Protein AF-A0A2W6BK24-F1 (afdb_monomer_lite)

Secondary structure (DSSP, 8-state):
---------HHHHHHHHHHHHHTTS-HHHHHHHHHHHHHHHHHHHHHHHHHHHHHHH-HHHHHHHHHH-GGGTT--TT--

Radius of gyration: 20.1 Å; chains: 1; bounding box: 47×24×46 Å

Sequence (80 aa):
MTSTSIKVPHQLRDRIALLAEAEHVPMSIVLDRAIRELEDRARVDEMWHALGSYRRRDPEGYREYIAGGPAAADDWPEYQ

Foldseek 3Di:
DDDDDDDDPPVVVVVLVVVCVVVVHDSVVVVVVVVVVVVVVVVVVVVVVVLVVCCVVPVPVNVVVVVVDPVVVVPPVPDD

Structure (mmCIF, N/CA/C/O backbone):
data_AF-A0A2W6BK24-F1
#
_entry.id   AF-A0A2W6BK24-F1
#
loop_
_atom_site.group_PDB
_atom_site.id
_atom_site.type_symbol
_atom_site.label_atom_id
_atom_site.label_alt_id
_atom_site.label_comp_id
_atom_site.label_asym_id
_atom_site.label_entity_id
_atom_site.label_seq_id
_atom_site.pdbx_PDB_ins_code
_atom_site.Cartn_x
_atom_site.Cartn_y
_atom_site.Cartn_z
_atom_site.occupancy
_atom_site.B_iso_or_equiv
_atom_site.auth_seq_id
_atom_site.auth_comp_id
_atom_site.auth_asym_id
_atom_site.auth_atom_id
_atom_site.pdbx_PDB_model_num
ATOM 1 N N . MET A 1 1 ? -1.269 18.928 11.087 1.00 54.66 1 MET A N 1
ATOM 2 C CA . MET A 1 1 ? -1.751 17.716 10.394 1.00 54.66 1 MET A CA 1
ATOM 3 C C . MET A 1 1 ? -3.089 18.041 9.760 1.00 54.66 1 MET A C 1
ATOM 5 O O . MET A 1 1 ? -4.029 18.344 10.485 1.00 54.66 1 MET A O 1
ATOM 9 N N . THR A 1 2 ? -3.156 18.077 8.433 1.00 79.25 2 THR A N 1
ATOM 10 C CA . THR A 1 2 ? -4.412 18.241 7.694 1.00 79.25 2 THR A CA 1
ATOM 11 C C . THR A 1 2 ? -5.110 16.888 7.629 1.00 79.25 2 THR A C 1
ATOM 13 O O . THR A 1 2 ? -4.537 15.912 7.158 1.00 79.25 2 THR A O 1
ATOM 16 N N . SER A 1 3 ? -6.330 16.810 8.156 1.00 87.12 3 SER A N 1
ATOM 17 C CA . SER A 1 3 ? -7.162 15.611 8.058 1.00 87.12 3 SER A CA 1
ATOM 18 C C . SER A 1 3 ? -8.195 15.816 6.960 1.00 87.12 3 SER A C 1
ATOM 20 O O . SER A 1 3 ? -8.800 16.883 6.861 1.00 87.12 3 SER A O 1
ATOM 22 N N . THR A 1 4 ? -8.375 14.802 6.121 1.00 92.69 4 THR A N 1
ATOM 23 C CA . THR A 1 4 ? -9.401 14.775 5.077 1.00 92.69 4 THR A CA 1
ATOM 24 C C . THR A 1 4 ? -10.173 13.464 5.170 1.00 92.69 4 THR A C 1
ATOM 26 O O . THR A 1 4 ? -9.717 12.498 5.780 1.00 92.69 4 THR A O 1
ATOM 29 N N . SER A 1 5 ? -11.385 13.440 4.622 1.00 93.81 5 SER A N 1
ATOM 30 C CA . SER A 1 5 ? -12.246 12.256 4.630 1.00 93.81 5 SER A CA 1
ATOM 31 C C . SER A 1 5 ? -12.470 11.766 3.208 1.00 93.81 5 SER A C 1
ATOM 33 O O . SER A 1 5 ? -12.846 12.546 2.335 1.00 93.81 5 SER A O 1
ATOM 35 N N . ILE A 1 6 ? -12.292 10.466 2.995 1.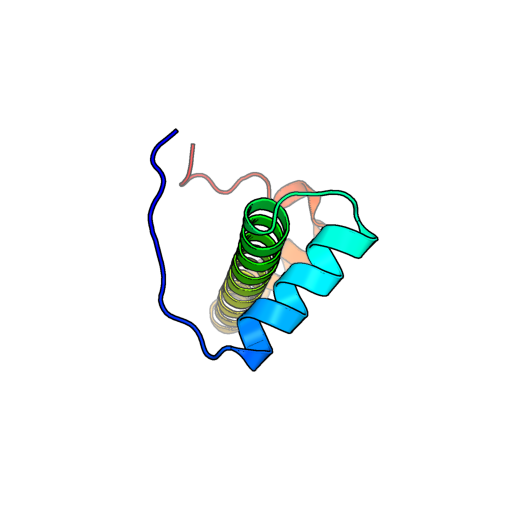00 92.50 6 ILE A N 1
ATOM 36 C CA . ILE A 1 6 ? -12.603 9.788 1.735 1.00 92.50 6 ILE A CA 1
ATOM 37 C C . ILE A 1 6 ? -13.793 8.853 1.939 1.00 92.50 6 ILE A C 1
ATOM 39 O O . ILE A 1 6 ? -13.928 8.213 2.982 1.00 92.50 6 ILE A O 1
ATOM 43 N N . LYS A 1 7 ? -14.679 8.771 0.944 1.00 96.06 7 LYS A N 1
ATOM 44 C CA . LYS A 1 7 ? -15.789 7.814 0.966 1.00 96.06 7 LYS A CA 1
ATOM 45 C C . LYS A 1 7 ? -15.322 6.490 0.378 1.00 96.06 7 LYS A C 1
ATOM 47 O O . LYS A 1 7 ? -14.849 6.453 -0.753 1.00 96.06 7 LYS A O 1
ATOM 52 N N . VAL A 1 8 ? -15.504 5.413 1.132 1.00 95.69 8 VAL A N 1
ATOM 53 C CA . VAL A 1 8 ? -15.192 4.043 0.711 1.00 95.69 8 VAL A CA 1
ATOM 54 C C . VAL A 1 8 ? -16.347 3.107 1.081 1.00 95.69 8 VAL A C 1
ATOM 56 O O . VAL A 1 8 ? -17.095 3.414 2.014 1.00 95.69 8 VAL A O 1
ATOM 59 N N . PRO A 1 9 ? -16.514 1.962 0.396 1.00 98.31 9 PRO A N 1
ATOM 60 C CA . PRO A 1 9 ? -17.462 0.937 0.822 1.00 98.31 9 PRO A CA 1
ATOM 61 C C . PRO A 1 9 ? -17.180 0.478 2.258 1.00 98.31 9 PRO A C 1
ATOM 63 O O . PRO A 1 9 ? -16.020 0.303 2.637 1.00 98.31 9 PRO A O 1
ATOM 66 N N . HIS A 1 10 ? -18.232 0.219 3.042 1.00 97.56 10 HIS A N 1
ATOM 67 C CA . HIS A 1 10 ? -18.096 -0.204 4.444 1.00 97.56 10 HIS A CA 1
ATOM 68 C C . HIS A 1 10 ? -17.189 -1.428 4.608 1.00 97.56 10 HIS A C 1
ATOM 70 O O . HIS A 1 10 ? -16.298 -1.420 5.449 1.00 97.56 10 HIS A O 1
ATOM 76 N N . GLN A 1 11 ? -17.343 -2.421 3.731 1.00 97.81 11 GLN A N 1
ATOM 77 C CA . GLN A 1 11 ? -16.518 -3.630 3.737 1.00 97.81 11 GLN A CA 1
ATOM 78 C C . GLN A 1 11 ? -15.021 -3.327 3.577 1.00 97.81 11 GLN A C 1
ATOM 80 O O . GLN A 1 11 ? -14.192 -3.977 4.205 1.00 97.81 11 GLN A O 1
ATOM 85 N N . LEU A 1 12 ? -14.657 -2.336 2.754 1.00 97.44 12 LEU A N 1
ATOM 86 C CA . LEU A 1 12 ? -13.259 -1.946 2.571 1.00 97.44 12 LEU A CA 1
ATOM 87 C C . LEU A 1 12 ? -12.725 -1.221 3.809 1.00 97.44 12 LEU A C 1
ATOM 89 O O . LEU A 1 12 ? -11.640 -1.553 4.279 1.00 97.44 12 LEU A O 1
ATOM 93 N N . ARG A 1 13 ? -13.500 -0.281 4.366 1.00 97.69 13 ARG A N 1
ATOM 94 C CA . ARG A 1 13 ? -13.156 0.392 5.628 1.00 97.69 13 ARG A CA 1
ATOM 95 C C . ARG A 1 13 ? -12.882 -0.630 6.731 1.00 97.69 13 ARG A C 1
ATOM 97 O O . ARG A 1 13 ? -11.869 -0.513 7.408 1.00 97.69 13 ARG A O 1
ATOM 104 N N . ASP A 1 14 ? -13.755 -1.621 6.886 1.00 98.19 14 ASP A N 1
ATOM 105 C CA . ASP A 1 14 ? -13.637 -2.625 7.949 1.00 98.19 14 ASP A CA 1
ATOM 106 C C . ASP A 1 14 ? -12.413 -3.519 7.754 1.00 98.19 14 ASP A C 1
ATOM 108 O O . ASP A 1 14 ? -11.694 -3.802 8.706 1.00 98.19 14 ASP A O 1
ATOM 112 N N . ARG A 1 15 ? -12.096 -3.880 6.506 1.00 98.00 15 ARG A N 1
ATOM 113 C CA . ARG A 1 15 ? -10.846 -4.587 6.194 1.00 98.00 15 ARG A CA 1
ATOM 114 C C . ARG A 1 15 ? -9.609 -3.761 6.550 1.00 98.00 15 ARG A C 1
ATOM 116 O O . ARG A 1 15 ? -8.672 -4.312 7.112 1.00 98.00 15 ARG A O 1
ATOM 123 N N . ILE A 1 16 ? -9.601 -2.461 6.250 1.00 97.19 16 ILE A N 1
ATOM 124 C CA . ILE A 1 16 ? -8.481 -1.572 6.608 1.00 97.19 16 ILE A CA 1
ATOM 125 C C . ILE A 1 16 ? -8.376 -1.428 8.132 1.00 97.19 16 ILE A C 1
ATOM 127 O O . ILE A 1 16 ? -7.271 -1.448 8.664 1.00 97.19 16 ILE A O 1
ATOM 131 N N . ALA A 1 17 ? -9.506 -1.312 8.835 1.00 97.94 17 ALA A N 1
ATOM 132 C CA . ALA A 1 17 ? -9.534 -1.218 10.292 1.00 97.94 17 ALA A CA 1
ATOM 133 C C . ALA A 1 17 ? -8.949 -2.476 10.951 1.00 97.94 17 ALA A C 1
ATOM 135 O O . ALA A 1 17 ? -8.097 -2.353 11.822 1.00 97.94 17 ALA A O 1
ATOM 136 N N . LEU A 1 18 ? -9.312 -3.669 10.470 1.00 98.31 18 LEU A N 1
ATOM 137 C CA . LEU A 1 18 ? -8.756 -4.933 10.968 1.00 98.31 18 LEU A CA 1
ATOM 138 C C . LEU A 1 18 ? -7.233 -5.024 10.789 1.00 98.31 18 LEU A C 1
ATOM 140 O O . LEU A 1 18 ? -6.535 -5.485 11.687 1.00 98.31 18 LEU A O 1
ATOM 144 N N . LEU A 1 19 ? -6.707 -4.570 9.646 1.00 97.56 19 LEU A N 1
ATOM 145 C CA . LEU A 1 19 ? -5.257 -4.522 9.410 1.00 97.56 19 LEU A CA 1
ATOM 146 C C . LEU A 1 19 ? -4.566 -3.532 10.356 1.00 97.56 19 LEU A C 1
ATOM 148 O O . LEU A 1 19 ? -3.527 -3.838 10.933 1.00 97.56 19 LEU A O 1
ATOM 152 N N . ALA A 1 20 ? -5.171 -2.359 10.544 1.00 97.75 20 ALA A N 1
ATOM 153 C CA . ALA A 1 20 ? -4.670 -1.327 11.442 1.00 97.75 20 ALA A CA 1
ATOM 154 C C . ALA A 1 20 ? -4.629 -1.813 12.904 1.00 97.75 20 ALA A C 1
ATOM 156 O O . ALA A 1 20 ? -3.634 -1.610 13.599 1.00 97.75 20 ALA A O 1
ATOM 157 N N . GLU A 1 21 ? -5.678 -2.509 13.348 1.00 98.00 21 GLU A N 1
ATOM 158 C CA . GLU A 1 21 ? -5.768 -3.116 14.679 1.00 98.00 21 GLU A CA 1
ATOM 159 C C . GLU A 1 21 ? -4.713 -4.202 14.897 1.00 98.00 21 GLU A C 1
ATOM 161 O O . GLU A 1 21 ? -4.034 -4.181 15.923 1.00 98.00 21 GLU A O 1
ATOM 166 N N . ALA A 1 22 ? -4.539 -5.112 13.932 1.00 97.62 22 ALA A N 1
ATOM 167 C CA . ALA A 1 22 ? -3.567 -6.202 14.019 1.00 97.62 22 ALA A CA 1
ATOM 168 C C . ALA A 1 22 ? -2.121 -5.702 14.176 1.00 97.62 22 ALA A C 1
ATOM 170 O O . ALA A 1 22 ? -1.300 -6.355 14.816 1.00 97.62 22 ALA A O 1
ATOM 171 N N . GLU A 1 23 ? -1.818 -4.535 13.609 1.00 96.00 23 GLU A N 1
ATOM 172 C CA . GLU A 1 23 ? -0.494 -3.917 13.667 1.00 96.00 23 GLU A CA 1
ATOM 173 C C . GLU A 1 23 ? -0.375 -2.805 14.720 1.00 96.00 23 GLU A C 1
ATOM 175 O O . GLU A 1 23 ? 0.687 -2.198 14.854 1.00 96.00 23 GLU A O 1
ATOM 180 N N . HIS A 1 24 ? -1.441 -2.533 15.481 1.00 97.56 24 HIS A N 1
ATOM 181 C CA . HIS A 1 24 ? -1.513 -1.444 16.460 1.00 97.56 24 HIS A CA 1
ATOM 182 C C . HIS A 1 24 ? -1.131 -0.065 15.889 1.00 97.56 24 HIS A C 1
ATOM 184 O O . HIS A 1 24 ? -0.503 0.757 16.561 1.00 97.56 24 HIS A O 1
ATOM 190 N N . VAL A 1 25 ? -1.535 0.211 14.648 1.00 97.62 25 VAL A N 1
ATOM 191 C CA . VAL A 1 25 ? -1.295 1.492 13.967 1.00 97.62 25 VAL A CA 1
ATOM 192 C C . VAL A 1 25 ? -2.610 2.163 13.561 1.00 97.62 25 VAL A C 1
ATOM 194 O O . VAL A 1 25 ? -3.634 1.501 13.429 1.00 97.62 25 VAL A O 1
ATOM 197 N N . PRO A 1 26 ? -2.629 3.486 13.323 1.00 97.06 26 PRO A N 1
ATOM 198 C CA . PRO A 1 26 ? -3.785 4.150 12.725 1.00 97.06 26 PRO A CA 1
ATOM 199 C C . PRO A 1 26 ? -4.063 3.665 11.292 1.00 97.06 26 PRO A C 1
ATOM 201 O O . PRO A 1 26 ? -3.133 3.394 10.533 1.00 97.06 26 PRO A O 1
ATOM 204 N N . MET A 1 27 ? -5.334 3.678 10.866 1.00 95.88 27 MET A N 1
ATOM 205 C CA . MET A 1 27 ? -5.730 3.337 9.485 1.00 95.88 27 MET A CA 1
ATOM 206 C C . MET A 1 27 ? -4.994 4.164 8.418 1.00 95.88 27 MET A C 1
ATOM 208 O O . MET A 1 27 ? -4.748 3.669 7.322 1.00 95.88 27 MET A O 1
ATOM 212 N N . SER A 1 28 ? -4.615 5.409 8.729 1.00 95.62 28 SER A N 1
ATOM 213 C CA . SER A 1 28 ? -3.834 6.254 7.818 1.00 95.62 28 SER A CA 1
ATOM 214 C C . SER A 1 28 ? -2.463 5.659 7.498 1.00 95.62 28 SER A C 1
ATOM 216 O O . SER A 1 28 ? -2.028 5.745 6.362 1.00 95.62 28 SER A O 1
ATOM 218 N N . ILE A 1 29 ? -1.814 4.992 8.457 1.00 96.31 29 ILE A N 1
ATOM 219 C CA . ILE A 1 29 ? -0.505 4.359 8.242 1.00 96.31 29 ILE A CA 1
ATOM 220 C C . ILE A 1 29 ? -0.627 3.155 7.307 1.00 96.31 29 ILE A C 1
ATOM 222 O O . ILE A 1 29 ? 0.246 2.935 6.470 1.00 96.31 29 ILE A O 1
ATOM 226 N N . VAL A 1 30 ? -1.723 2.400 7.409 1.00 96.50 30 VAL A N 1
ATOM 227 C CA . VAL A 1 30 ? -2.013 1.298 6.480 1.00 96.50 30 VAL A CA 1
ATOM 228 C C . VAL A 1 30 ? -2.178 1.834 5.056 1.00 96.50 30 VAL A C 1
ATOM 230 O O . VAL A 1 30 ? -1.608 1.278 4.119 1.00 96.50 30 VAL A O 1
ATOM 233 N N . LEU A 1 31 ? -2.909 2.942 4.894 1.00 95.06 31 LEU A N 1
ATOM 234 C CA . LEU A 1 31 ? -3.082 3.599 3.597 1.00 95.06 31 LEU A CA 1
ATOM 235 C C . LEU A 1 31 ? -1.759 4.148 3.047 1.00 95.06 31 LEU A C 1
ATOM 237 O O . LEU A 1 31 ? -1.443 3.885 1.891 1.00 95.06 31 LEU A O 1
ATOM 241 N N . ASP A 1 32 ? -0.965 4.838 3.866 1.00 95.62 32 ASP A N 1
ATOM 242 C CA . ASP A 1 32 ? 0.330 5.398 3.457 1.00 95.62 32 ASP A CA 1
ATOM 243 C C . ASP A 1 32 ? 1.296 4.308 2.977 1.00 95.62 32 ASP A C 1
ATOM 245 O O . ASP A 1 32 ? 1.996 4.483 1.980 1.00 95.62 32 ASP A O 1
ATOM 249 N N . ARG A 1 33 ? 1.325 3.157 3.656 1.00 95.44 33 ARG A N 1
ATOM 250 C CA . ARG A 1 33 ? 2.148 2.015 3.235 1.00 95.44 33 AR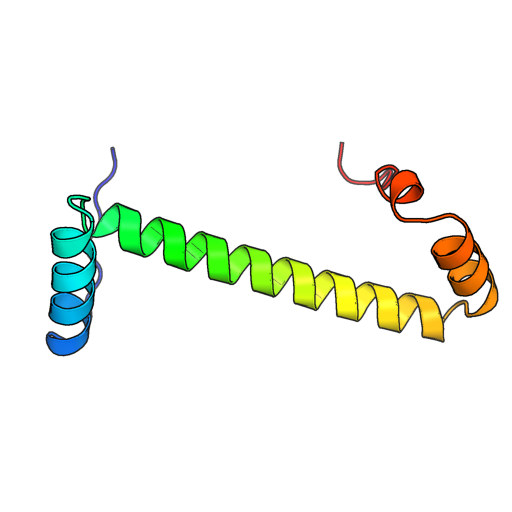G A CA 1
ATOM 251 C C . ARG A 1 33 ? 1.675 1.432 1.911 1.00 95.44 33 ARG A C 1
ATOM 253 O O . ARG A 1 33 ? 2.494 1.234 1.020 1.00 95.44 33 ARG A O 1
ATOM 260 N N . ALA A 1 34 ? 0.368 1.226 1.757 1.00 94.25 34 ALA A N 1
ATOM 261 C CA . ALA A 1 34 ? -0.198 0.731 0.506 1.00 94.25 34 ALA A CA 1
ATOM 262 C C . ALA A 1 34 ? 0.080 1.683 -0.673 1.00 94.25 34 ALA A C 1
ATOM 264 O O . ALA A 1 34 ? 0.328 1.223 -1.786 1.00 94.25 34 ALA A O 1
ATOM 265 N N . ILE A 1 35 ? 0.071 3.000 -0.430 1.00 93.62 35 ILE A N 1
ATOM 266 C CA . ILE A 1 35 ? 0.441 4.013 -1.427 1.00 93.62 35 ILE A CA 1
ATOM 267 C C . ILE A 1 35 ? 1.910 3.857 -1.820 1.00 93.62 35 ILE A C 1
ATOM 269 O O . ILE A 1 35 ? 2.191 3.718 -3.006 1.00 93.62 35 ILE A O 1
ATOM 273 N N . ARG A 1 36 ? 2.831 3.788 -0.852 1.00 93.88 36 ARG A N 1
ATOM 274 C CA . ARG A 1 36 ? 4.265 3.604 -1.138 1.00 93.88 36 ARG A CA 1
ATOM 275 C C . ARG A 1 36 ? 4.537 2.332 -1.935 1.00 93.88 36 ARG A C 1
ATOM 277 O O . ARG A 1 36 ? 5.271 2.368 -2.911 1.00 93.88 36 ARG A O 1
ATOM 284 N N . GLU A 1 37 ? 3.885 1.225 -1.591 1.00 93.81 37 GLU A N 1
ATOM 285 C CA . GLU A 1 37 ? 4.011 -0.028 -2.345 1.00 93.81 37 GLU A CA 1
ATOM 286 C C . GLU A 1 37 ? 3.471 0.067 -3.781 1.00 93.81 37 GLU A C 1
ATOM 288 O O . GLU A 1 37 ? 3.920 -0.664 -4.666 1.00 93.81 37 GLU A O 1
ATOM 293 N N . LEU A 1 38 ? 2.462 0.906 -4.029 1.00 90.50 38 LEU A N 1
ATOM 294 C CA . LEU A 1 38 ? 1.957 1.166 -5.379 1.00 90.50 38 LEU A CA 1
ATOM 295 C C . LEU A 1 38 ? 2.904 2.081 -6.160 1.00 90.50 38 LEU A C 1
ATOM 297 O O . LEU A 1 38 ? 3.169 1.806 -7.327 1.00 90.50 38 LEU A O 1
ATOM 301 N N . GLU A 1 39 ? 3.438 3.120 -5.520 1.00 88.75 39 GLU A N 1
ATOM 302 C CA . GLU A 1 39 ? 4.415 4.039 -6.111 1.00 88.75 39 GLU A CA 1
ATOM 303 C C . GLU A 1 39 ? 5.716 3.320 -6.474 1.00 88.75 39 GLU A C 1
ATOM 305 O O . GLU A 1 39 ? 6.224 3.482 -7.582 1.00 88.75 39 GLU A O 1
ATOM 310 N N . ASP A 1 40 ? 6.224 2.468 -5.584 1.00 90.44 40 ASP A N 1
ATOM 311 C CA . ASP A 1 40 ? 7.441 1.699 -5.834 1.00 90.44 40 ASP A CA 1
ATOM 312 C C . ASP A 1 40 ? 7.240 0.693 -6.970 1.00 90.44 40 ASP A C 1
ATOM 314 O O . ASP A 1 40 ? 8.109 0.557 -7.832 1.00 90.44 40 ASP A O 1
ATOM 318 N N . ARG A 1 41 ? 6.072 0.039 -7.043 1.00 86.69 41 ARG A N 1
ATOM 319 C CA . ARG A 1 41 ? 5.734 -0.826 -8.184 1.00 86.69 41 ARG A CA 1
ATOM 320 C C . ARG A 1 41 ? 5.648 -0.048 -9.492 1.00 86.69 41 ARG A C 1
ATOM 322 O O . ARG A 1 41 ? 6.223 -0.491 -10.479 1.00 86.69 41 ARG A O 1
ATOM 329 N N . ALA A 1 42 ? 4.997 1.114 -9.494 1.00 84.44 42 ALA A N 1
A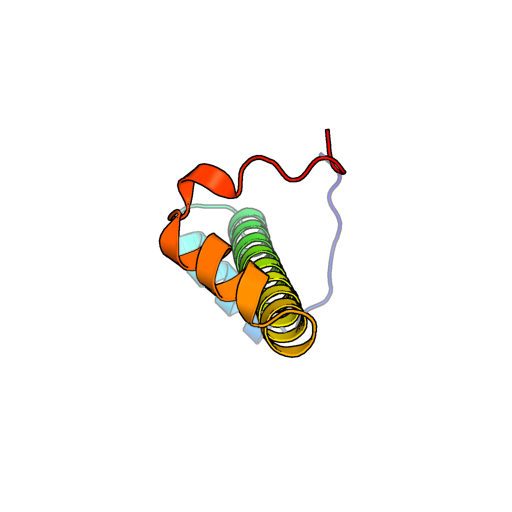TOM 330 C CA . ALA A 1 42 ? 4.911 1.959 -10.682 1.00 84.44 42 ALA A CA 1
ATOM 331 C C . ALA A 1 42 ? 6.301 2.421 -11.150 1.00 84.44 42 ALA A C 1
ATOM 333 O O . ALA A 1 42 ? 6.610 2.327 -12.336 1.00 84.44 42 ALA A O 1
ATOM 334 N N . ARG A 1 43 ? 7.175 2.828 -10.219 1.00 82.62 43 ARG A N 1
ATOM 335 C CA . ARG A 1 43 ? 8.565 3.206 -10.522 1.00 82.62 43 ARG A CA 1
ATOM 336 C C . ARG A 1 43 ? 9.345 2.042 -11.134 1.00 82.62 43 ARG A C 1
ATOM 338 O O . ARG A 1 43 ? 10.090 2.232 -12.093 1.00 82.62 43 ARG A O 1
ATOM 345 N N . VAL A 1 44 ? 9.179 0.834 -10.593 1.00 79.06 44 VAL A N 1
ATOM 346 C CA . VAL A 1 44 ? 9.815 -0.375 -11.132 1.00 79.06 44 VAL A CA 1
ATOM 347 C C . VAL A 1 44 ? 9.305 -0.675 -12.544 1.00 79.06 44 VAL A C 1
ATOM 349 O O . VAL A 1 44 ? 10.116 -0.939 -13.431 1.00 79.06 44 VAL A O 1
ATOM 352 N N . ASP A 1 45 ? 7.999 -0.582 -12.784 1.00 80.62 45 ASP A N 1
ATOM 353 C CA . ASP A 1 45 ? 7.407 -0.809 -14.107 1.00 80.62 45 ASP A CA 1
ATOM 354 C C . ASP A 1 45 ? 7.894 0.222 -15.141 1.00 80.62 45 ASP A C 1
ATOM 356 O O . ASP A 1 45 ? 8.259 -0.144 -16.263 1.00 80.62 45 ASP A O 1
ATOM 360 N N . GLU A 1 46 ? 7.981 1.500 -14.761 1.00 80.25 46 GLU A N 1
ATOM 361 C CA . GLU A 1 46 ? 8.557 2.562 -15.594 1.00 80.25 46 GLU A CA 1
ATOM 362 C C . GLU A 1 46 ? 10.027 2.289 -15.922 1.00 80.25 46 GLU A C 1
ATOM 364 O O . GLU A 1 46 ? 10.433 2.371 -17.087 1.00 80.25 46 GLU A O 1
ATOM 369 N N . MET A 1 47 ? 10.817 1.887 -14.924 1.00 79.62 47 MET A N 1
ATOM 370 C CA . MET A 1 47 ? 12.221 1.527 -15.106 1.00 79.62 47 MET A CA 1
ATOM 371 C C . MET A 1 47 ? 12.374 0.346 -16.075 1.00 79.62 47 MET A C 1
ATOM 373 O O . MET A 1 47 ? 13.199 0.403 -16.990 1.00 79.62 47 MET A O 1
ATOM 377 N N . TRP A 1 48 ? 11.557 -0.704 -15.947 1.00 77.75 48 TRP A N 1
ATOM 378 C CA . TRP A 1 48 ? 11.567 -1.837 -16.879 1.00 77.75 48 TRP A CA 1
ATOM 379 C C . TRP A 1 48 ? 11.174 -1.428 -18.300 1.00 77.75 48 TRP A C 1
ATOM 381 O O . TRP A 1 48 ? 11.787 -1.887 -19.271 1.00 77.75 48 TRP A O 1
ATOM 391 N N . HIS A 1 49 ? 10.193 -0.537 -18.446 1.00 77.06 49 HIS A N 1
ATOM 392 C CA . HIS A 1 49 ? 9.807 0.012 -19.743 1.00 77.06 49 HIS A CA 1
ATOM 393 C C . HIS A 1 49 ? 10.926 0.841 -20.385 1.00 77.06 49 HIS A C 1
ATOM 395 O O . HIS A 1 49 ? 11.196 0.686 -21.587 1.00 77.06 49 HIS A O 1
ATOM 401 N N . ALA A 1 50 ? 11.599 1.685 -19.602 1.00 77.38 50 ALA A N 1
ATOM 402 C CA . ALA A 1 50 ? 12.741 2.477 -20.043 1.00 77.38 50 ALA A CA 1
ATOM 403 C C . ALA A 1 50 ? 13.903 1.570 -20.470 1.00 77.38 50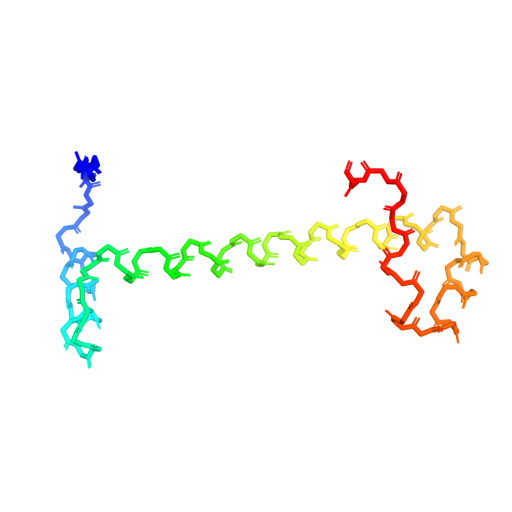 ALA A C 1
ATOM 405 O O . ALA A 1 50 ? 14.418 1.709 -21.582 1.00 77.38 50 ALA A O 1
ATOM 406 N N . LEU A 1 51 ? 14.229 0.563 -19.657 1.00 78.06 51 LEU A N 1
ATOM 407 C CA . LEU A 1 51 ? 15.290 -0.406 -19.926 1.00 78.06 51 LEU A CA 1
ATOM 408 C C . LEU A 1 51 ? 15.007 -1.233 -21.188 1.00 78.06 51 LEU A C 1
ATOM 410 O O . LEU A 1 51 ? 15.873 -1.401 -22.048 1.00 78.06 51 LEU A O 1
ATOM 414 N N . GLY A 1 52 ? 13.768 -1.701 -21.351 1.00 78.19 52 GLY A N 1
ATOM 415 C CA . GLY A 1 52 ? 13.338 -2.410 -22.553 1.00 78.19 52 GLY A CA 1
ATOM 416 C C . GLY A 1 52 ? 13.412 -1.539 -23.809 1.00 78.19 52 GLY A C 1
ATOM 417 O O . GLY A 1 52 ? 13.721 -2.037 -24.893 1.00 78.19 52 GLY A O 1
ATOM 418 N N . SER A 1 53 ? 13.157 -0.237 -23.676 1.00 77.44 53 SER A N 1
ATOM 419 C CA . SER A 1 53 ? 13.267 0.730 -24.773 1.00 77.44 53 SER A CA 1
ATOM 420 C C . SER A 1 53 ? 14.717 1.082 -25.094 1.00 77.44 53 SER A C 1
ATOM 422 O O . SER A 1 53 ? 15.043 1.265 -26.265 1.00 77.44 53 SER A O 1
ATOM 424 N N . TYR A 1 54 ? 15.593 1.136 -24.091 1.00 75.69 54 TYR A N 1
ATOM 425 C CA . TYR A 1 54 ? 17.031 1.316 -24.276 1.00 75.69 54 TYR A CA 1
ATOM 426 C C . TYR A 1 54 ? 17.640 0.121 -25.016 1.00 75.69 54 TYR A C 1
ATOM 428 O O . TYR A 1 54 ? 18.190 0.308 -26.095 1.00 75.69 54 TYR A O 1
ATOM 436 N N . ARG A 1 55 ? 17.363 -1.114 -24.569 1.00 78.88 55 ARG A N 1
ATOM 437 C CA . ARG A 1 55 ? 17.784 -2.350 -25.257 1.00 78.88 55 ARG A CA 1
ATOM 438 C C . ARG A 1 55 ? 17.398 -2.393 -26.737 1.00 78.88 55 ARG A C 1
ATOM 440 O O . ARG A 1 55 ? 18.129 -2.952 -27.545 1.00 78.88 55 ARG A O 1
ATOM 447 N N . ARG A 1 56 ? 16.213 -1.880 -27.093 1.00 79.69 56 ARG A N 1
ATOM 448 C CA . ARG A 1 56 ? 15.730 -1.872 -28.486 1.00 79.69 56 ARG A CA 1
ATOM 449 C C . ARG A 1 56 ? 16.383 -0.787 -29.341 1.00 79.69 56 ARG A C 1
ATOM 451 O O . ARG A 1 56 ? 16.563 -1.015 -30.530 1.00 79.69 56 ARG A O 1
ATOM 458 N N . ARG A 1 57 ? 16.662 0.385 -28.763 1.00 83.62 57 ARG A N 1
ATOM 459 C CA . ARG A 1 57 ? 17.226 1.537 -29.484 1.00 83.62 57 ARG A CA 1
ATOM 460 C C . ARG A 1 57 ? 18.744 1.453 -29.614 1.00 83.62 57 ARG A C 1
ATOM 462 O O . ARG A 1 57 ? 19.262 1.854 -30.647 1.00 83.62 57 ARG A O 1
ATOM 469 N N . ASP A 1 58 ? 19.413 0.910 -28.602 1.00 80.81 58 ASP A N 1
ATOM 470 C CA . ASP A 1 58 ? 20.862 0.733 -28.560 1.00 80.81 58 ASP A CA 1
ATOM 471 C C . ASP A 1 58 ? 21.231 -0.609 -27.892 1.00 80.81 58 ASP A C 1
ATOM 473 O O . ASP A 1 58 ? 21.427 -0.694 -26.675 1.00 80.81 58 ASP A O 1
ATOM 477 N N . PRO A 1 59 ? 21.281 -1.702 -28.675 1.00 81.62 59 PRO A N 1
ATOM 478 C CA . PRO A 1 59 ? 21.609 -3.023 -28.151 1.00 81.62 59 PRO A CA 1
ATOM 479 C C . PRO A 1 59 ? 23.063 -3.173 -27.684 1.00 81.62 59 PRO A C 1
ATOM 481 O O . PRO A 1 59 ? 23.321 -4.037 -26.845 1.00 81.62 59 PRO A O 1
ATOM 484 N N . GLU A 1 60 ? 24.007 -2.403 -28.237 1.00 81.00 60 GLU A N 1
ATOM 485 C CA . GLU A 1 60 ? 25.430 -2.482 -27.875 1.00 81.00 60 GLU A CA 1
ATOM 486 C C . GLU A 1 60 ? 25.701 -1.723 -26.576 1.00 81.00 60 GLU A C 1
ATOM 488 O O . GLU A 1 60 ? 26.206 -2.336 -25.634 1.00 81.00 60 GLU A O 1
ATOM 493 N N . GLY A 1 61 ? 25.227 -0.480 -26.451 1.00 77.25 61 GLY A N 1
ATOM 494 C CA . GLY A 1 61 ? 25.303 0.265 -25.191 1.00 77.25 61 GLY A CA 1
ATOM 495 C C . GLY A 1 61 ? 24.551 -0.430 -24.051 1.00 77.25 61 GLY A C 1
ATOM 496 O O . GLY A 1 61 ? 25.029 -0.485 -22.918 1.00 77.25 61 GLY A O 1
ATOM 497 N N . TYR A 1 62 ? 23.427 -1.095 -24.346 1.00 75.44 62 TYR A N 1
ATOM 498 C CA . TYR A 1 62 ? 22.736 -1.928 -23.357 1.00 75.44 62 TYR A CA 1
ATOM 499 C C . TYR A 1 62 ? 23.587 -3.103 -22.852 1.00 75.44 62 TYR A C 1
ATOM 501 O O . TYR A 1 62 ? 23.527 -3.431 -21.666 1.00 75.44 62 TYR A O 1
ATOM 509 N N . ARG A 1 63 ? 24.369 -3.752 -23.728 1.00 80.06 63 ARG A N 1
ATOM 510 C CA . ARG A 1 63 ? 25.266 -4.853 -23.333 1.00 80.06 63 ARG A CA 1
ATOM 511 C C . ARG A 1 63 ? 26.401 -4.356 -22.446 1.00 80.06 63 ARG A C 1
ATOM 513 O O . ARG A 1 63 ? 26.731 -5.035 -21.479 1.00 80.06 63 ARG A O 1
ATOM 520 N N . GLU A 1 64 ? 26.961 -3.191 -22.751 1.00 80.88 64 GLU A N 1
ATOM 521 C CA . GLU A 1 64 ? 27.989 -2.553 -21.923 1.00 80.88 64 GLU A CA 1
ATOM 522 C C . GLU A 1 64 ? 27.432 -2.166 -20.544 1.00 80.88 64 GLU A C 1
ATOM 524 O O . GLU A 1 64 ? 28.039 -2.485 -19.522 1.00 80.88 64 GLU A O 1
ATOM 529 N N . TYR A 1 65 ? 26.219 -1.604 -20.500 1.00 70.88 65 TYR A N 1
ATOM 530 C CA . TYR A 1 65 ? 25.514 -1.256 -19.263 1.00 70.88 65 TYR A CA 1
ATOM 531 C C . TYR A 1 65 ? 25.289 -2.465 -18.337 1.00 70.88 65 TYR A C 1
ATOM 533 O O . TYR A 1 65 ? 25.616 -2.412 -17.152 1.00 70.88 65 TYR A O 1
ATOM 541 N N . ILE A 1 66 ? 24.772 -3.589 -18.856 1.00 79.38 66 ILE A N 1
ATOM 542 C CA . ILE A 1 66 ? 24.551 -4.791 -18.027 1.00 79.38 66 ILE A CA 1
ATOM 543 C C . ILE A 1 66 ? 25.860 -5.496 -17.643 1.00 79.38 66 ILE A C 1
ATOM 545 O O . ILE A 1 66 ? 25.904 -6.162 -16.609 1.00 79.38 66 ILE A O 1
ATOM 549 N N . ALA A 1 67 ? 26.917 -5.357 -18.450 1.00 79.06 67 ALA A N 1
ATOM 550 C CA . ALA A 1 67 ? 28.236 -5.909 -18.151 1.00 79.06 67 ALA A CA 1
ATOM 551 C C . ALA A 1 67 ? 28.966 -5.126 -17.041 1.00 79.06 67 ALA A C 1
ATOM 553 O O . ALA A 1 67 ? 29.781 -5.713 -16.332 1.00 79.06 67 ALA A O 1
ATOM 554 N N . GLY A 1 68 ? 28.650 -3.836 -16.860 1.00 64.50 68 GLY A N 1
ATOM 555 C CA . GLY A 1 68 ? 29.213 -2.963 -15.819 1.00 64.50 68 GLY A CA 1
ATOM 556 C C . GLY A 1 68 ? 28.608 -3.117 -14.413 1.00 64.50 68 GLY A C 1
ATOM 557 O O . GLY A 1 68 ? 29.212 -2.671 -13.441 1.00 64.50 68 GLY A O 1
ATOM 558 N N . GLY A 1 69 ? 27.458 -3.787 -14.274 1.00 51.84 69 GLY A N 1
ATOM 559 C CA . GLY A 1 69 ? 26.786 -4.026 -12.990 1.00 51.84 69 GLY A CA 1
ATOM 560 C C . GLY A 1 69 ? 26.096 -2.786 -12.375 1.00 51.84 69 GLY A C 1
ATOM 561 O O . GLY A 1 69 ? 26.414 -1.649 -12.717 1.00 51.84 69 GLY A O 1
ATOM 562 N N . PRO A 1 70 ? 25.141 -2.976 -11.438 1.00 49.94 70 PRO A N 1
ATOM 563 C CA . PRO A 1 70 ? 24.236 -1.925 -10.943 1.00 49.94 70 PRO A CA 1
ATOM 564 C C . PRO A 1 70 ? 24.892 -0.780 -10.144 1.00 49.94 70 PRO A C 1
ATOM 566 O O . PRO A 1 70 ? 24.184 0.106 -9.685 1.00 49.94 70 PRO A O 1
ATOM 569 N N . ALA A 1 71 ? 26.220 -0.751 -10.002 1.00 48.66 71 ALA A N 1
ATOM 570 C CA . ALA A 1 71 ? 26.945 0.369 -9.396 1.00 48.66 71 ALA A CA 1
ATOM 571 C C . ALA A 1 71 ? 27.159 1.558 -10.359 1.00 48.66 71 ALA A C 1
ATOM 573 O O . ALA A 1 71 ? 27.548 2.630 -9.914 1.00 48.66 71 ALA A O 1
ATOM 574 N N . ALA A 1 72 ? 26.898 1.390 -11.661 1.00 48.25 72 ALA A N 1
ATOM 575 C CA . ALA A 1 72 ? 26.975 2.470 -12.651 1.00 48.25 72 ALA A CA 1
ATOM 576 C C . ALA A 1 72 ? 25.640 3.222 -12.852 1.00 48.25 72 ALA A C 1
ATOM 578 O O . ALA A 1 72 ? 25.574 4.156 -13.645 1.00 48.25 72 ALA A O 1
ATOM 579 N N . ALA A 1 73 ? 24.566 2.809 -12.166 1.00 48.88 73 ALA A N 1
ATOM 580 C CA . ALA A 1 73 ? 23.218 3.357 -12.341 1.00 48.88 73 ALA A CA 1
ATOM 581 C C . ALA A 1 73 ? 22.866 4.510 -11.376 1.00 48.88 73 ALA A C 1
ATOM 583 O O . ALA A 1 73 ? 21.766 5.045 -11.480 1.00 48.88 73 ALA A O 1
ATOM 584 N N . ASP A 1 74 ? 23.776 4.906 -10.477 1.00 45.94 74 ASP A N 1
ATOM 585 C CA . ASP A 1 74 ? 23.625 6.115 -9.643 1.00 45.94 74 ASP A CA 1
ATOM 586 C C . ASP A 1 74 ? 23.972 7.416 -10.402 1.00 45.94 74 ASP A C 1
ATOM 588 O O . ASP A 1 74 ? 23.668 8.505 -9.923 1.00 45.94 74 ASP A O 1
ATOM 592 N N . ASP A 1 75 ? 24.534 7.327 -11.614 1.00 46.38 75 ASP A N 1
ATOM 593 C CA . ASP A 1 75 ? 24.834 8.478 -12.481 1.00 46.38 75 ASP A CA 1
ATOM 594 C C . ASP A 1 75 ? 23.709 8.719 -13.508 1.00 46.38 75 ASP A C 1
ATOM 596 O O . ASP A 1 75 ? 23.910 8.666 -14.722 1.00 46.38 75 ASP A O 1
ATOM 600 N N . TRP A 1 76 ? 22.494 9.005 -13.031 1.00 47.97 76 TRP A N 1
ATOM 601 C CA . TRP A 1 76 ? 21.502 9.715 -13.852 1.00 47.97 76 TRP A CA 1
ATOM 602 C C . TRP A 1 76 ? 21.763 11.226 -13.726 1.00 47.97 76 TRP A C 1
ATOM 604 O O . TRP A 1 76 ? 21.426 11.802 -12.691 1.00 47.97 76 TRP A O 1
ATOM 614 N N . PRO A 1 77 ? 22.313 11.919 -14.744 1.00 49.81 77 PRO A N 1
ATOM 615 C CA . PRO A 1 77 ? 22.718 13.319 -14.614 1.00 49.81 77 PRO A CA 1
ATOM 616 C C . PRO A 1 77 ? 21.559 14.328 -14.702 1.00 49.81 77 PRO A C 1
ATOM 618 O O . PRO A 1 77 ? 21.807 15.521 -14.850 1.00 49.81 77 PRO A O 1
ATOM 621 N N . GLU A 1 78 ? 20.297 13.893 -14.633 1.00 51.41 78 GLU A N 1
ATOM 622 C CA . GLU A 1 78 ? 19.144 14.772 -14.893 1.00 51.41 78 GLU A CA 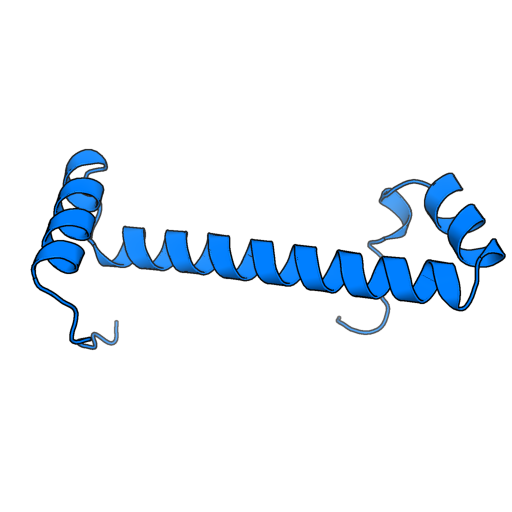1
ATOM 623 C C . GLU A 1 78 ? 18.198 14.973 -13.699 1.00 51.41 78 GLU A C 1
ATOM 625 O O . GLU A 1 78 ? 17.208 15.690 -13.825 1.00 51.41 78 GLU A O 1
ATOM 630 N N . TYR A 1 79 ? 18.516 14.428 -12.520 1.00 45.66 79 TYR A N 1
ATOM 631 C CA . TYR A 1 79 ? 17.755 14.695 -11.293 1.00 45.66 79 TYR A CA 1
ATOM 632 C C . TYR A 1 79 ? 18.667 14.846 -10.062 1.00 45.66 79 TYR A C 1
ATOM 634 O O . TYR A 1 79 ? 18.593 14.044 -9.131 1.00 45.66 79 TYR A O 1
ATOM 642 N N . GLN A 1 80 ? 19.513 15.884 -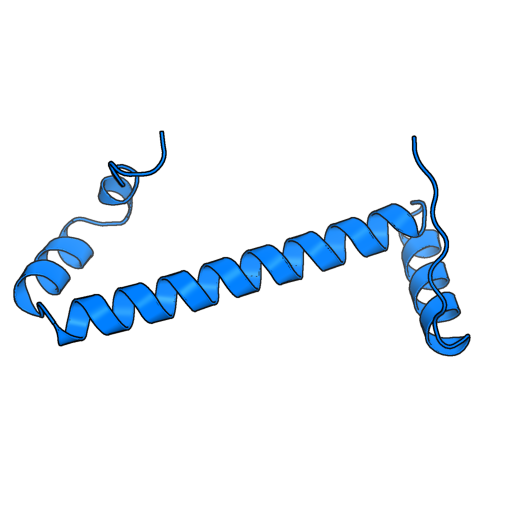10.055 1.00 38.78 80 GLN A N 1
ATOM 643 C CA . GLN A 1 80 ? 20.071 16.460 -8.819 1.00 38.78 80 GLN A CA 1
ATOM 644 C C . GLN A 1 80 ? 19.364 17.766 -8.460 1.00 38.78 80 GLN A C 1
ATOM 646 O O . GLN A 1 80 ? 19.090 18.558 -9.390 1.00 38.78 80 GLN A O 1
#

pLDDT: mean 81.83, std 16.93, range [38.78, 98.31]